Protein AF-A0A917R9Y4-F1 (afdb_monomer)

Solvent-accessible surface area (backbone atoms only — not comparable to full-atom values): 9895 Å² total; per-residue (Å²): 123,81,54,65,86,81,74,56,75,58,57,28,69,74,71,50,62,51,85,80,41,59,78,90,66,15,28,66,62,52,41,56,68,70,40,87,61,37,56,65,31,26,76,56,35,67,64,53,48,48,35,46,50,23,46,51,49,57,48,38,74,76,43,80,82,44,66,67,50,52,50,49,53,52,51,43,42,74,76,25,70,66,51,37,50,60,73,66,62,81,81,54,76,66,71,54,58,52,76,48,48,28,45,38,94,89,57,44,69,35,53,30,41,36,38,55,42,68,34,90,93,43,73,89,41,68,50,78,46,76,46,47,63,82,90,37,70,28,31,53,31,54,51,51,53,44,60,76,67,41,86,81,72,84,81,80,85,72,86,85,74,84,84,78,133

Sequence (165 aa):
MAIILATNPLARALYTDFEALPRRERNMARYIFLDEGARDLYADWAGVARTSVAALRQYAGRHPHDPRLAELVGELSARDPDFRTWWADHDIARRTYGRKTFHHPLVGDLTLDYEALAVTGDPDQTLGIYTAEPGTPSDQALRLLTTLTSPSLRKRAGPETPRVI

Nearest PDB structures (foldseek):
  3pxp-assembly1_A  TM=6.653E-01  e=2.611E-03  Chloroflexus aurantiacus J-10-fl
  7snh-assembly1_D  TM=3.350E-01  e=8.549E+00  Homo sapiens

Organism: NCBI:txid321316

pLDDT: mean 87.3, std 14.13, range [41.75, 97.88]

InterPro domains:
  IPR041413 MmyB-like transcription regulator ligand binding [PF17765] (4-145)

Mean predicted aligned error: 7.27 Å

Foldseek 3Di:
DDFDPDDDLLRCLLFHPLVPDDRLCRDVLCSLQPPPCNCQFFPCSLLVNLLSLQVLVVVCVVCVPDVSSVVVLVVSLVRGVSSVVSNPPPDGDHDQWDKTWTQRPPQGIAIWTWGWDADPVHRVDTDIDTDDDPPDSNNVSSVVSCVVSPPPPPPPDDDPDDDDD

Radius of gyration: 19.15 Å; Cα contacts (8 Å, |Δi|>4): 190; chains: 1; bounding box: 33×42×73 Å

Structure (mmCIF, N/CA/C/O backbone):
data_AF-A0A917R9Y4-F1
#
_entry.id   AF-A0A917R9Y4-F1
#
loop_
_atom_site.group_PDB
_atom_site.id
_atom_site.type_symbol
_atom_site.label_atom_id
_atom_site.label_alt_id
_atom_site.label_comp_id
_atom_site.label_asym_id
_atom_site.label_entity_id
_atom_site.label_seq_id
_atom_site.pdbx_PDB_ins_code
_atom_site.Cartn_x
_atom_site.Cartn_y
_atom_site.Cartn_z
_atom_site.occupancy
_atom_site.B_iso_or_equiv
_atom_site.auth_seq_id
_atom_site.auth_comp_id
_atom_site.auth_asym_id
_atom_site.auth_atom_id
_atom_site.pdbx_PDB_mod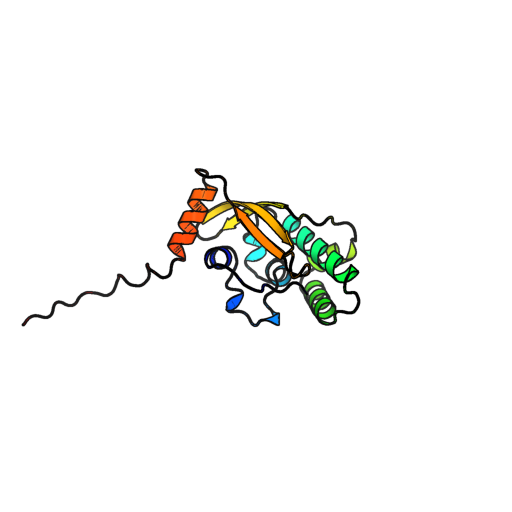el_num
ATOM 1 N N . MET A 1 1 ? 15.887 1.341 -6.207 1.00 61.31 1 MET A N 1
ATOM 2 C CA . MET A 1 1 ? 14.619 0.619 -5.979 1.00 61.31 1 MET A CA 1
ATOM 3 C C . MET A 1 1 ? 14.036 0.934 -4.597 1.00 61.31 1 MET A C 1
ATOM 5 O O . MET A 1 1 ? 14.780 0.868 -3.625 1.00 61.31 1 MET A O 1
ATOM 9 N N . ALA A 1 2 ? 12.732 1.232 -4.489 1.00 72.12 2 ALA A N 1
ATOM 10 C CA . ALA A 1 2 ? 12.060 1.530 -3.213 1.00 72.12 2 ALA A CA 1
ATOM 11 C C . ALA A 1 2 ? 11.817 0.253 -2.385 1.00 72.12 2 ALA A C 1
ATOM 13 O O . ALA A 1 2 ? 10.793 -0.417 -2.516 1.00 72.12 2 ALA A O 1
ATOM 14 N N . ILE A 1 3 ? 12.800 -0.122 -1.573 1.00 87.31 3 ILE A N 1
ATOM 15 C CA . ILE A 1 3 ? 12.666 -1.183 -0.570 1.00 87.31 3 ILE A CA 1
ATOM 16 C C . ILE A 1 3 ? 12.171 -0.591 0.753 1.00 87.31 3 ILE A C 1
ATOM 18 O O . ILE A 1 3 ? 12.479 0.555 1.076 1.00 87.31 3 ILE A O 1
ATOM 22 N N . ILE A 1 4 ? 11.437 -1.374 1.540 1.00 91.75 4 ILE A N 1
ATOM 23 C CA . ILE A 1 4 ? 11.077 -0.995 2.908 1.00 91.75 4 ILE A CA 1
ATOM 24 C C . ILE A 1 4 ? 12.325 -1.128 3.780 1.00 91.75 4 ILE A C 1
ATOM 26 O O . ILE A 1 4 ? 12.857 -2.224 3.971 1.00 91.75 4 ILE A O 1
ATOM 30 N N . LEU A 1 5 ? 12.812 0.012 4.270 1.00 91.69 5 LEU A N 1
ATOM 31 C CA . LEU A 1 5 ? 14.027 0.088 5.080 1.00 91.69 5 LEU A CA 1
ATOM 32 C C . LEU A 1 5 ? 13.764 -0.266 6.545 1.00 91.69 5 LEU A C 1
ATOM 34 O O . LEU A 1 5 ? 14.574 -0.963 7.152 1.00 91.69 5 LEU A O 1
ATOM 38 N N . ALA A 1 6 ? 12.635 0.189 7.087 1.00 91.50 6 ALA A N 1
ATOM 39 C CA . ALA A 1 6 ? 12.231 -0.037 8.467 1.00 91.50 6 ALA A CA 1
ATOM 40 C C . ALA A 1 6 ? 10.713 0.100 8.615 1.00 91.50 6 ALA A C 1
ATOM 42 O O . ALA A 1 6 ? 10.064 0.794 7.826 1.00 91.50 6 ALA A O 1
ATOM 43 N N . THR A 1 7 ? 10.165 -0.522 9.656 1.00 94.19 7 THR A N 1
ATOM 44 C CA . THR A 1 7 ? 8.769 -0.348 10.071 1.00 94.19 7 THR A CA 1
ATOM 45 C C . THR A 1 7 ? 8.687 -0.206 11.583 1.00 94.19 7 THR A C 1
ATOM 47 O O . THR A 1 7 ? 9.414 -0.873 12.315 1.00 94.19 7 THR A O 1
ATOM 50 N N . ASN A 1 8 ? 7.783 0.638 12.081 1.00 93.38 8 ASN A N 1
ATOM 51 C CA . ASN A 1 8 ? 7.439 0.574 13.499 1.00 93.38 8 ASN A CA 1
ATOM 52 C C . ASN A 1 8 ? 6.509 -0.641 13.757 1.00 93.38 8 ASN A C 1
ATOM 54 O O . ASN A 1 8 ? 5.915 -1.176 12.813 1.00 93.38 8 ASN A O 1
ATOM 58 N N . PRO A 1 9 ? 6.357 -1.097 15.016 1.00 93.19 9 PRO A N 1
ATOM 59 C CA . PRO A 1 9 ? 5.522 -2.259 15.332 1.00 93.19 9 PRO A CA 1
ATOM 60 C C . PRO A 1 9 ? 4.070 -2.143 14.853 1.00 93.19 9 PRO A C 1
ATOM 62 O O . PRO A 1 9 ? 3.462 -3.143 14.490 1.00 93.19 9 PRO A O 1
ATOM 65 N N . LEU A 1 10 ? 3.523 -0.927 14.812 1.00 94.06 10 LEU A N 1
ATOM 66 C CA . LEU A 1 10 ? 2.153 -0.687 14.368 1.00 94.06 10 LEU A CA 1
ATOM 67 C C . LEU A 1 10 ? 2.001 -0.807 12.843 1.00 94.06 10 LEU A C 1
ATOM 69 O O . LEU A 1 10 ? 1.031 -1.383 12.371 1.00 94.06 10 LEU A O 1
ATOM 73 N N . ALA A 1 11 ? 2.974 -0.335 12.061 1.00 94.00 11 ALA A N 1
ATOM 74 C CA . ALA A 1 11 ? 3.000 -0.522 10.611 1.00 94.00 11 ALA A CA 1
ATOM 75 C C . ALA A 1 11 ? 3.164 -2.003 10.242 1.00 94.00 11 ALA A C 1
ATOM 77 O O . ALA A 1 11 ? 2.554 -2.476 9.287 1.00 94.00 11 ALA A O 1
ATOM 78 N N . ARG A 1 12 ? 3.950 -2.741 11.032 1.00 93.69 12 ARG A N 1
ATOM 79 C CA . ARG A 1 12 ? 4.057 -4.200 10.937 1.00 93.69 12 ARG A CA 1
ATOM 80 C C . ARG A 1 12 ? 2.726 -4.890 11.219 1.00 93.69 12 ARG A C 1
ATOM 82 O O . ARG A 1 12 ? 2.353 -5.794 10.485 1.00 93.69 12 ARG A O 1
ATOM 89 N N . ALA A 1 13 ? 2.025 -4.451 12.263 1.00 93.81 13 ALA A N 1
ATOM 90 C CA . ALA A 1 13 ? 0.705 -4.960 12.613 1.00 93.81 13 ALA A CA 1
ATOM 91 C C . ALA A 1 13 ? -0.337 -4.693 11.521 1.00 93.81 13 ALA A C 1
ATOM 93 O O . ALA A 1 13 ? -1.160 -5.557 11.264 1.00 93.81 13 ALA A O 1
ATOM 94 N N . LEU A 1 14 ? -0.280 -3.510 10.901 1.00 94.81 14 LEU A N 1
ATOM 95 C CA . LEU A 1 14 ? -1.212 -3.071 9.864 1.00 94.81 14 LEU A CA 1
ATOM 96 C C . LEU A 1 14 ? -1.033 -3.816 8.533 1.00 94.81 14 LEU A C 1
ATOM 98 O O . LEU A 1 14 ? -2.011 -4.024 7.823 1.00 94.81 14 LEU A O 1
ATOM 102 N N . TYR A 1 15 ? 0.209 -4.153 8.174 1.00 93.69 15 TYR A N 1
ATOM 103 C CA . TYR A 1 15 ? 0.548 -4.764 6.887 1.00 93.69 15 TYR A CA 1
ATOM 104 C C . TYR A 1 15 ? 1.052 -6.195 7.045 1.00 93.69 15 TYR A C 1
ATOM 106 O O . TYR A 1 15 ? 0.324 -7.157 6.829 1.00 93.69 15 TYR A O 1
ATOM 114 N N . THR A 1 16 ? 2.341 -6.317 7.350 1.00 91.88 16 THR A N 1
ATOM 115 C CA . THR A 1 16 ? 3.071 -7.569 7.520 1.00 91.88 16 THR A CA 1
ATOM 116 C C . THR A 1 16 ? 4.438 -7.268 8.135 1.00 91.88 16 THR A C 1
ATOM 118 O O . THR A 1 16 ? 4.899 -6.118 8.154 1.00 91.88 16 THR A O 1
ATOM 121 N N . ASP A 1 17 ? 5.129 -8.302 8.610 1.00 91.69 17 ASP A N 1
ATOM 122 C CA . ASP A 1 17 ? 6.502 -8.185 9.092 1.00 91.69 17 ASP A CA 1
ATOM 123 C C . ASP A 1 17 ? 7.510 -8.167 7.943 1.00 91.69 17 ASP A C 1
ATOM 125 O O . ASP A 1 17 ? 8.187 -9.150 7.645 1.00 91.69 17 ASP A O 1
ATOM 129 N N . PHE A 1 18 ? 7.651 -6.998 7.313 1.00 91.31 18 PHE A N 1
ATOM 130 C CA . PHE A 1 18 ? 8.675 -6.777 6.293 1.00 91.31 18 PHE A CA 1
ATOM 131 C C . PHE A 1 18 ? 10.090 -7.042 6.822 1.00 91.31 18 PHE A C 1
ATOM 133 O O . PHE A 1 18 ? 10.961 -7.436 6.053 1.00 91.31 18 PHE A O 1
ATOM 140 N N . GLU A 1 19 ? 10.358 -6.847 8.113 1.00 90.00 19 GLU A N 1
ATOM 141 C CA . GLU A 1 19 ? 11.686 -7.098 8.677 1.00 90.00 19 GLU A CA 1
ATOM 142 C C . GLU A 1 19 ? 11.996 -8.592 8.826 1.00 90.00 19 GLU A C 1
ATOM 144 O O . GLU A 1 19 ? 13.173 -8.958 8.808 1.00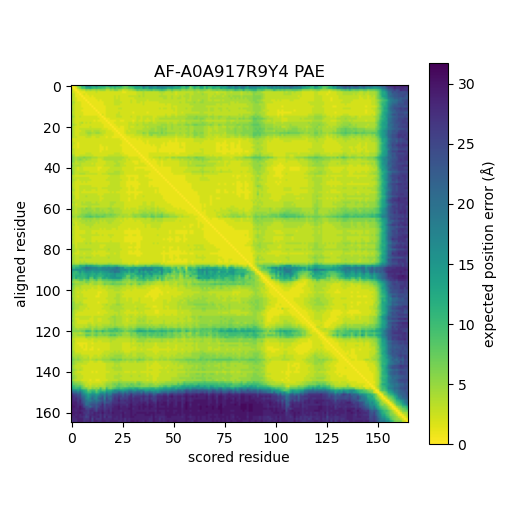 90.00 19 GLU A O 1
ATOM 149 N N . ALA A 1 20 ? 10.973 -9.448 8.881 1.00 90.62 20 ALA A N 1
ATOM 150 C CA . ALA A 1 20 ? 11.129 -10.898 8.815 1.00 90.62 20 ALA A CA 1
ATOM 151 C C . ALA A 1 20 ? 11.443 -11.406 7.394 1.00 90.62 20 ALA A C 1
ATOM 153 O O . ALA A 1 20 ? 12.014 -12.485 7.242 1.00 90.62 20 ALA A O 1
ATOM 154 N N . LEU A 1 21 ? 11.128 -10.627 6.352 1.00 89.56 21 LEU A N 1
ATOM 155 C CA . LEU A 1 21 ? 11.413 -10.993 4.963 1.00 89.56 21 LEU A CA 1
ATOM 156 C C . LEU A 1 21 ? 12.886 -10.739 4.586 1.00 89.56 21 LEU A C 1
ATOM 158 O O . LEU A 1 21 ? 13.511 -9.783 5.084 1.00 89.56 21 LEU A O 1
ATOM 162 N N . PRO A 1 22 ? 13.452 -11.518 3.640 1.00 89.69 22 PRO A N 1
ATOM 163 C CA . PRO A 1 22 ? 14.730 -11.203 3.014 1.00 89.69 22 PRO A CA 1
ATOM 164 C C . PRO A 1 22 ? 14.730 -9.780 2.456 1.00 89.69 22 PRO A C 1
ATOM 166 O O . PRO A 1 22 ? 13.765 -9.333 1.842 1.00 89.69 22 PRO A O 1
ATOM 169 N N . ARG A 1 23 ? 15.839 -9.046 2.612 1.00 86.00 23 ARG A N 1
ATOM 170 C CA . ARG A 1 23 ? 15.915 -7.615 2.248 1.00 86.00 23 ARG A CA 1
ATOM 171 C C . ARG A 1 23 ? 15.465 -7.308 0.812 1.00 86.00 23 ARG A C 1
ATOM 173 O O . ARG A 1 23 ? 14.943 -6.226 0.563 1.00 86.00 23 ARG A O 1
ATOM 180 N N . ARG A 1 24 ? 15.673 -8.234 -0.132 1.00 82.81 24 ARG A N 1
ATOM 181 C CA . ARG A 1 24 ? 15.262 -8.068 -1.539 1.00 82.81 24 ARG A CA 1
ATOM 182 C C . ARG A 1 24 ? 13.748 -8.153 -1.733 1.00 82.81 24 ARG A C 1
ATOM 184 O O . ARG A 1 24 ? 13.247 -7.551 -2.674 1.00 82.81 24 ARG A O 1
ATOM 191 N N . GLU A 1 25 ? 13.041 -8.839 -0.844 1.00 86.25 25 GLU A N 1
ATOM 192 C CA . GLU A 1 25 ? 11.592 -9.057 -0.898 1.00 86.25 25 GLU A CA 1
ATOM 193 C C . GLU A 1 25 ? 10.806 -7.962 -0.169 1.00 86.25 25 GLU A C 1
ATOM 195 O O . GLU A 1 25 ? 9.615 -7.798 -0.417 1.00 86.25 25 GLU A O 1
ATOM 200 N N . ARG A 1 26 ? 11.479 -7.144 0.655 1.00 93.06 26 ARG A N 1
ATOM 201 C CA . ARG A 1 26 ? 10.906 -5.993 1.376 1.00 93.06 26 ARG A CA 1
ATOM 202 C C . ARG A 1 26 ? 10.482 -4.882 0.424 1.00 93.06 26 ARG A C 1
ATOM 204 O O . ARG A 1 26 ? 11.166 -3.871 0.288 1.00 93.06 26 ARG A O 1
ATOM 211 N N . ASN A 1 27 ? 9.371 -5.061 -0.270 1.00 92.75 27 ASN A N 1
ATOM 212 C CA . ASN A 1 27 ? 8.902 -4.123 -1.273 1.00 92.75 27 ASN A CA 1
ATOM 213 C C . ASN A 1 27 ? 7.378 -3.999 -1.211 1.00 92.75 27 ASN A C 1
ATOM 215 O O . ASN A 1 27 ? 6.660 -4.990 -1.303 1.00 92.75 27 ASN A O 1
ATOM 219 N N . MET A 1 28 ? 6.891 -2.764 -1.087 1.00 93.25 28 MET A N 1
ATOM 220 C CA . MET A 1 28 ? 5.457 -2.494 -0.967 1.00 93.25 28 MET A CA 1
ATOM 221 C C . MET A 1 28 ? 4.674 -2.889 -2.226 1.00 93.25 28 MET A C 1
ATOM 223 O O . MET A 1 28 ? 3.540 -3.330 -2.114 1.00 93.25 28 MET A O 1
ATOM 227 N N . ALA A 1 29 ? 5.258 -2.776 -3.424 1.00 94.62 29 ALA A N 1
ATOM 228 C CA . ALA A 1 29 ? 4.587 -3.233 -4.638 1.00 94.62 29 ALA A CA 1
ATOM 229 C C . ALA A 1 29 ? 4.469 -4.763 -4.664 1.00 94.62 29 ALA A C 1
ATOM 231 O O . ALA A 1 29 ? 3.400 -5.270 -4.977 1.00 94.62 29 ALA A O 1
ATOM 232 N N . ARG A 1 30 ? 5.507 -5.504 -4.245 1.00 95.50 30 ARG A N 1
ATOM 233 C CA . ARG A 1 30 ? 5.379 -6.961 -4.066 1.00 95.50 30 ARG A CA 1
ATOM 234 C C . ARG A 1 30 ? 4.264 -7.315 -3.097 1.00 95.50 30 ARG A C 1
ATOM 236 O O . ARG A 1 30 ? 3.457 -8.167 -3.426 1.00 95.50 30 ARG A O 1
ATOM 243 N N . TYR A 1 31 ? 4.191 -6.633 -1.957 1.00 95.25 31 TYR A N 1
ATOM 244 C CA . TYR A 1 31 ? 3.101 -6.841 -1.009 1.00 95.25 31 TYR A CA 1
ATOM 245 C C . TYR A 1 31 ? 1.734 -6.594 -1.661 1.00 95.25 31 TYR A C 1
ATOM 247 O O . TYR A 1 31 ? 0.905 -7.489 -1.695 1.00 95.25 31 TYR A O 1
ATOM 255 N N . ILE A 1 32 ? 1.527 -5.424 -2.274 1.00 96.12 32 ILE A N 1
ATOM 256 C CA . ILE A 1 32 ? 0.234 -5.049 -2.868 1.00 96.12 32 ILE A CA 1
ATOM 257 C C . ILE A 1 32 ? -0.248 -6.042 -3.940 1.00 96.12 32 ILE A C 1
ATOM 259 O O . ILE A 1 32 ? -1.451 -6.269 -4.042 1.00 96.12 32 ILE A O 1
ATOM 263 N N . PHE A 1 33 ? 0.659 -6.589 -4.754 1.00 96.56 33 PHE A N 1
ATOM 264 C CA . PHE A 1 33 ? 0.298 -7.408 -5.918 1.00 96.56 33 PHE A CA 1
ATOM 265 C C . PHE A 1 33 ? 0.448 -8.919 -5.711 1.00 96.56 33 PHE A C 1
ATOM 267 O O . PHE A 1 33 ? -0.198 -9.680 -6.422 1.00 96.56 33 PHE A O 1
ATOM 274 N N . LEU A 1 34 ? 1.319 -9.369 -4.805 1.00 95.00 34 LEU A N 1
ATOM 275 C CA . LEU A 1 34 ? 1.691 -10.785 -4.684 1.00 95.00 34 LEU A CA 1
ATOM 276 C C . LEU A 1 34 ? 1.316 -11.409 -3.338 1.00 95.00 34 LEU A C 1
ATOM 278 O O . LEU A 1 34 ? 1.361 -12.633 -3.231 1.00 95.00 34 LEU A O 1
ATOM 282 N N . ASP A 1 35 ? 0.997 -10.604 -2.321 1.00 93.81 35 ASP A N 1
ATOM 283 C CA . ASP A 1 35 ? 0.503 -11.110 -1.040 1.00 93.81 35 ASP A CA 1
ATOM 284 C C . ASP A 1 35 ? -0.990 -11.446 -1.151 1.00 93.81 35 ASP A C 1
ATOM 286 O O . ASP A 1 35 ? -1.784 -10.641 -1.643 1.00 93.81 35 ASP A O 1
ATOM 290 N N . GLU A 1 36 ? -1.370 -12.638 -0.690 1.00 88.94 36 GLU A N 1
ATOM 291 C CA . GLU A 1 36 ? -2.745 -13.140 -0.789 1.00 88.94 36 GLU A CA 1
ATOM 292 C C . GLU A 1 36 ? -3.742 -12.271 -0.005 1.00 88.94 36 GLU A C 1
ATOM 294 O O . GLU A 1 36 ? -4.888 -12.133 -0.424 1.00 88.94 36 GLU A O 1
ATOM 299 N N . GLY A 1 37 ? -3.311 -11.637 1.093 1.00 91.81 37 GLY A N 1
ATOM 300 C CA . GLY A 1 37 ? -4.168 -10.810 1.942 1.00 91.81 37 GLY A CA 1
ATOM 301 C C . GLY A 1 37 ? -4.241 -9.340 1.527 1.00 91.81 37 GLY A C 1
ATOM 302 O O . GLY A 1 37 ? -5.100 -8.606 2.017 1.00 91.81 37 GLY A O 1
ATOM 303 N N . ALA A 1 38 ? -3.370 -8.871 0.628 1.00 94.00 38 ALA A N 1
ATOM 304 C CA . ALA A 1 38 ? -3.299 -7.448 0.299 1.00 94.00 38 ALA A CA 1
ATOM 305 C C . ALA A 1 38 ? -4.537 -6.937 -0.453 1.00 94.00 38 ALA A C 1
ATOM 307 O O . ALA A 1 38 ? -4.925 -5.784 -0.262 1.00 94.00 38 ALA A O 1
ATOM 308 N N . ARG A 1 39 ? -5.165 -7.770 -1.295 1.00 94.69 39 ARG A N 1
ATOM 309 C CA . ARG A 1 39 ? -6.384 -7.394 -2.037 1.00 94.69 39 ARG A CA 1
ATOM 310 C C . ARG A 1 39 ? -7.577 -7.177 -1.112 1.00 94.69 39 ARG A C 1
ATOM 312 O O . ARG A 1 39 ? -8.296 -6.201 -1.298 1.00 94.69 39 ARG A O 1
ATOM 319 N N . ASP A 1 40 ? -7.719 -8.021 -0.098 1.00 95.81 40 ASP A N 1
ATOM 320 C CA . ASP A 1 40 ? -8.811 -7.928 0.873 1.00 95.81 40 ASP A CA 1
ATOM 321 C C . ASP A 1 40 ? -8.557 -6.845 1.926 1.00 95.81 40 ASP A C 1
ATOM 323 O O . ASP A 1 40 ? -9.497 -6.273 2.472 1.00 95.81 40 ASP A O 1
ATOM 327 N N . LEU A 1 41 ? -7.288 -6.517 2.190 1.00 97.00 41 LEU A N 1
ATOM 328 C CA . LEU A 1 41 ? -6.931 -5.516 3.187 1.00 97.00 41 LEU A CA 1
ATOM 329 C C . LEU A 1 41 ? -7.380 -4.102 2.801 1.00 97.00 41 LEU A C 1
ATOM 331 O O . LEU A 1 41 ? -7.682 -3.315 3.691 1.00 97.00 41 LEU A O 1
ATOM 335 N N . TYR A 1 42 ? -7.393 -3.728 1.521 1.00 96.31 42 TYR A N 1
ATOM 336 C CA . TYR A 1 42 ? -7.756 -2.370 1.099 1.00 96.31 42 TYR A CA 1
ATOM 337 C C . TYR A 1 42 ? -9.183 -2.318 0.553 1.00 96.31 42 TYR A C 1
ATOM 339 O O . TYR A 1 42 ? -9.502 -3.021 -0.400 1.00 96.31 42 TYR A O 1
ATOM 347 N N . ALA A 1 43 ? -9.998 -1.380 1.046 1.00 96.00 43 ALA A N 1
ATOM 348 C CA . ALA A 1 43 ? -11.336 -1.141 0.493 1.00 96.00 43 ALA A CA 1
ATOM 349 C C . ALA A 1 43 ? -11.294 -0.701 -0.986 1.00 96.00 43 ALA A C 1
ATOM 351 O O . ALA A 1 43 ? -12.151 -1.071 -1.782 1.00 96.00 43 ALA A O 1
ATOM 352 N N . ASP A 1 44 ? -10.266 0.072 -1.362 1.00 94.88 44 ASP A N 1
ATOM 353 C CA . ASP A 1 44 ? -9.941 0.430 -2.750 1.00 94.88 44 ASP A CA 1
ATOM 354 C C . ASP A 1 44 ? -8.541 -0.086 -3.111 1.00 94.88 44 ASP A C 1
ATOM 356 O O . ASP A 1 44 ? -7.582 0.676 -3.287 1.00 94.88 44 ASP A O 1
ATOM 360 N N . TRP A 1 45 ? -8.402 -1.413 -3.186 1.00 96.06 45 TRP A N 1
ATOM 361 C CA . TRP A 1 45 ? -7.145 -2.034 -3.603 1.00 96.06 45 TRP A CA 1
ATOM 362 C C . TRP A 1 45 ? -6.680 -1.522 -4.973 1.00 96.06 45 TRP A C 1
ATOM 364 O O . TRP A 1 45 ? -5.510 -1.170 -5.130 1.00 96.06 45 TRP A O 1
ATOM 374 N N . ALA A 1 46 ? -7.583 -1.406 -5.952 1.00 94.25 46 ALA A N 1
ATOM 375 C CA . ALA A 1 46 ? -7.227 -0.999 -7.311 1.00 94.25 46 ALA A CA 1
ATOM 376 C C . ALA A 1 46 ? -6.630 0.421 -7.358 1.00 94.25 46 ALA A C 1
ATOM 378 O O . ALA A 1 46 ? -5.634 0.654 -8.048 1.00 94.25 46 ALA A O 1
ATOM 379 N N . GLY A 1 47 ? -7.185 1.377 -6.608 1.00 91.94 47 GLY A N 1
ATOM 380 C CA . GLY A 1 47 ? -6.636 2.730 -6.498 1.00 91.94 47 GLY A CA 1
ATOM 381 C C . GLY A 1 47 ? -5.259 2.771 -5.827 1.00 91.94 47 GLY A C 1
ATOM 382 O O . GLY A 1 47 ? -4.351 3.474 -6.296 1.00 91.94 47 GLY A O 1
ATOM 383 N N . VAL A 1 48 ? -5.056 1.977 -4.771 1.00 92.75 48 VAL A N 1
ATOM 384 C CA . VAL A 1 48 ? -3.752 1.843 -4.098 1.00 92.75 48 VAL A CA 1
ATOM 385 C C . VAL A 1 48 ? -2.715 1.211 -5.030 1.00 92.75 48 VAL A C 1
ATOM 387 O O . VAL A 1 48 ? -1.599 1.724 -5.159 1.00 92.75 48 VAL A O 1
ATOM 390 N N . ALA A 1 49 ? -3.092 0.148 -5.732 1.00 93.94 49 ALA A N 1
ATOM 391 C CA . ALA A 1 49 ? -2.246 -0.573 -6.669 1.00 93.94 49 ALA A CA 1
ATOM 392 C C . ALA A 1 49 ? -1.820 0.303 -7.858 1.00 93.94 49 ALA A C 1
ATOM 394 O O . ALA A 1 49 ? -0.627 0.397 -8.158 1.00 93.94 49 ALA A O 1
ATOM 395 N N . ARG A 1 50 ? -2.748 1.061 -8.455 1.00 92.75 50 ARG A N 1
ATOM 396 C CA . ARG A 1 50 ? -2.437 2.062 -9.493 1.00 92.75 50 ARG A CA 1
ATOM 397 C C . ARG A 1 50 ? -1.473 3.136 -8.994 1.00 92.75 50 ARG A C 1
ATOM 399 O O . ARG A 1 50 ? -0.516 3.473 -9.689 1.00 92.75 50 ARG A O 1
ATOM 406 N N . THR A 1 51 ? -1.662 3.633 -7.772 1.00 89.81 51 THR A N 1
ATOM 407 C CA . THR A 1 51 ? -0.734 4.608 -7.169 1.00 89.81 51 THR A CA 1
ATOM 408 C C . THR A 1 51 ? 0.674 4.018 -7.003 1.00 89.81 51 THR A C 1
ATOM 410 O O . THR A 1 51 ? 1.668 4.706 -7.241 1.00 89.81 51 THR A O 1
ATOM 413 N N . SER A 1 52 ? 0.774 2.732 -6.650 1.00 92.06 52 SER A N 1
ATOM 414 C CA . SER A 1 52 ? 2.049 2.008 -6.560 1.00 92.06 52 SER A CA 1
ATOM 415 C C . SER A 1 52 ? 2.731 1.861 -7.928 1.00 92.06 52 SER A C 1
ATOM 417 O O . SER A 1 52 ? 3.925 2.139 -8.058 1.00 92.06 52 SER A O 1
ATOM 419 N N . VAL A 1 53 ? 1.968 1.538 -8.981 1.00 93.75 53 VAL A N 1
ATOM 420 C CA . VAL A 1 53 ? 2.452 1.506 -10.377 1.00 93.75 53 VAL A CA 1
ATOM 421 C C . VAL A 1 53 ? 2.986 2.875 -10.812 1.00 93.75 53 VAL A C 1
ATOM 423 O O . VAL A 1 53 ? 4.086 2.960 -11.359 1.00 93.75 53 VAL A O 1
ATOM 426 N N . ALA A 1 54 ? 2.261 3.959 -10.518 1.00 90.12 54 ALA A N 1
ATOM 427 C CA . ALA A 1 54 ? 2.705 5.324 -10.814 1.00 90.12 54 ALA A CA 1
ATOM 428 C C . ALA A 1 54 ? 4.044 5.662 -10.139 1.00 90.12 54 ALA A C 1
ATOM 430 O O . ALA A 1 54 ? 4.937 6.243 -10.761 1.00 90.12 54 ALA A O 1
ATOM 431 N N . ALA A 1 55 ? 4.207 5.269 -8.871 1.00 87.50 55 ALA A N 1
ATOM 432 C CA . ALA A 1 55 ? 5.447 5.477 -8.132 1.00 87.50 55 ALA A CA 1
ATOM 433 C C . ALA A 1 55 ? 6.619 4.683 -8.738 1.00 87.50 55 ALA A C 1
ATOM 435 O O . ALA A 1 55 ? 7.705 5.241 -8.914 1.00 87.50 55 ALA A O 1
ATOM 436 N N . LEU A 1 56 ? 6.401 3.418 -9.117 1.00 90.81 56 LEU A N 1
ATOM 437 C CA . LEU A 1 56 ? 7.414 2.603 -9.797 1.00 90.81 56 LEU A CA 1
ATOM 438 C C . LEU A 1 56 ? 7.809 3.184 -11.158 1.00 90.81 56 LEU A C 1
ATOM 440 O O . LEU A 1 56 ? 8.994 3.204 -11.485 1.00 90.81 56 LEU A O 1
ATOM 444 N N . ARG A 1 57 ? 6.855 3.709 -11.934 1.00 89.88 57 ARG A N 1
ATOM 445 C CA . ARG A 1 57 ? 7.150 4.369 -13.214 1.00 89.88 57 ARG A CA 1
ATOM 446 C C . ARG A 1 57 ? 7.971 5.630 -13.045 1.00 89.88 57 ARG A C 1
ATOM 448 O O . ARG A 1 57 ? 8.944 5.831 -13.764 1.00 89.88 57 ARG A O 1
ATOM 455 N N . GLN A 1 58 ? 7.603 6.472 -12.084 1.00 86.50 58 GLN A N 1
ATOM 456 C CA . GLN A 1 58 ? 8.381 7.668 -11.787 1.00 86.50 58 GLN A CA 1
ATOM 457 C C . GLN A 1 58 ? 9.817 7.299 -11.392 1.00 86.50 58 GLN A C 1
ATOM 459 O O . GLN A 1 58 ? 10.760 7.955 -11.831 1.00 86.50 58 GLN A O 1
ATOM 464 N N . TYR A 1 59 ? 9.983 6.237 -10.601 1.00 87.31 59 TYR A N 1
ATOM 465 C CA . TYR A 1 59 ? 11.297 5.706 -10.261 1.00 87.31 59 TYR A CA 1
ATOM 466 C C . TYR A 1 59 ? 12.048 5.210 -11.511 1.00 87.31 59 TYR A C 1
ATOM 468 O O . TYR A 1 59 ? 13.203 5.575 -11.709 1.00 87.31 59 TYR A O 1
ATOM 476 N N . ALA A 1 60 ? 11.387 4.466 -12.403 1.00 89.81 60 ALA A N 1
ATOM 477 C CA . ALA A 1 60 ? 11.973 4.000 -13.664 1.00 89.81 60 ALA A CA 1
ATOM 478 C C . ALA A 1 60 ? 12.457 5.145 -14.559 1.00 89.81 60 ALA A C 1
ATOM 480 O O . ALA A 1 60 ? 13.549 5.064 -15.111 1.00 89.81 60 ALA A O 1
ATOM 481 N N . GLY A 1 61 ? 11.691 6.237 -14.642 1.00 88.75 61 GLY A N 1
ATOM 482 C CA . GLY A 1 61 ? 12.087 7.424 -15.400 1.00 88.75 61 GLY A CA 1
ATOM 483 C C . GLY A 1 61 ? 13.360 8.092 -14.870 1.00 88.75 61 GLY A C 1
ATOM 484 O O . GLY A 1 61 ? 14.125 8.650 -15.650 1.00 88.75 61 GLY A O 1
ATOM 485 N N . ARG A 1 62 ? 13.620 8.013 -13.557 1.00 86.75 62 ARG A N 1
ATOM 486 C CA . ARG A 1 62 ? 14.846 8.545 -12.930 1.00 86.75 62 ARG A CA 1
ATOM 487 C C . ARG A 1 62 ? 16.020 7.568 -12.983 1.00 86.75 62 ARG A C 1
ATOM 489 O O . ARG A 1 62 ? 17.168 7.999 -12.970 1.00 86.75 62 ARG A O 1
ATOM 496 N N . HIS A 1 63 ? 15.739 6.266 -13.037 1.00 88.00 63 HIS A N 1
ATOM 497 C CA . HIS A 1 63 ? 16.743 5.201 -12.974 1.00 88.00 63 HIS A CA 1
ATOM 498 C C . HIS A 1 63 ? 16.536 4.155 -14.088 1.00 88.00 63 HIS A C 1
ATOM 500 O O . HIS A 1 63 ? 16.294 2.982 -13.792 1.00 88.00 63 HIS A O 1
ATOM 506 N N . PRO A 1 64 ? 16.655 4.539 -15.376 1.00 89.00 64 PRO A N 1
ATOM 507 C CA . PRO A 1 64 ? 16.313 3.673 -16.511 1.00 89.00 64 PRO A CA 1
ATOM 508 C C . PRO A 1 64 ? 17.187 2.414 -16.637 1.00 89.00 64 PRO A C 1
ATOM 510 O O . PRO A 1 64 ? 16.806 1.464 -17.315 1.00 89.00 64 PRO A O 1
ATOM 513 N N . HIS A 1 65 ? 18.349 2.387 -15.980 1.00 91.88 65 HIS A N 1
ATOM 514 C CA . HIS A 1 65 ? 19.296 1.271 -16.014 1.00 91.88 65 HIS A CA 1
ATOM 515 C C . HIS A 1 65 ? 19.395 0.507 -14.682 1.00 91.88 65 HIS A C 1
ATOM 517 O O . HIS A 1 65 ? 20.353 -0.237 -14.499 1.00 91.88 65 HIS A O 1
ATOM 523 N N . ASP A 1 66 ? 18.453 0.675 -13.740 1.00 91.38 66 ASP A N 1
ATOM 524 C CA . ASP A 1 66 ? 18.442 -0.110 -12.491 1.00 91.38 66 ASP A CA 1
ATOM 525 C C . ASP A 1 66 ? 18.017 -1.569 -12.785 1.00 91.38 66 ASP A C 1
ATOM 527 O O . ASP A 1 66 ? 16.832 -1.827 -13.031 1.00 91.38 66 ASP A O 1
ATOM 531 N N . PRO A 1 67 ? 18.937 -2.558 -12.730 1.00 92.50 67 PRO A N 1
ATOM 532 C CA . PRO A 1 67 ? 18.607 -3.945 -13.053 1.00 92.50 67 PRO A CA 1
ATOM 533 C C . PRO A 1 67 ? 17.625 -4.557 -12.049 1.00 92.50 67 PRO A C 1
ATOM 535 O O . PRO A 1 67 ? 16.862 -5.454 -12.401 1.00 92.50 67 PRO A O 1
ATOM 538 N N . ARG A 1 68 ? 17.601 -4.067 -10.803 1.00 90.38 68 ARG A N 1
ATOM 539 C CA . ARG A 1 68 ? 16.679 -4.573 -9.780 1.00 90.38 68 ARG A CA 1
ATOM 540 C C . ARG A 1 68 ? 15.257 -4.096 -10.026 1.00 90.38 68 ARG A C 1
ATOM 542 O O . ARG A 1 68 ? 14.309 -4.814 -9.723 1.00 90.38 68 ARG A O 1
ATOM 549 N N . LEU A 1 69 ? 15.107 -2.892 -10.572 1.00 91.81 69 LEU A N 1
ATOM 550 C CA . LEU A 1 69 ? 13.804 -2.402 -10.994 1.00 91.81 69 LEU A CA 1
ATOM 551 C C . LEU A 1 69 ? 13.269 -3.224 -12.168 1.00 91.81 69 LEU A C 1
ATOM 553 O O . LEU A 1 69 ? 12.106 -3.613 -12.140 1.00 91.81 69 LEU A O 1
ATOM 557 N N . ALA A 1 70 ? 14.114 -3.521 -13.160 1.00 93.50 70 ALA A N 1
ATOM 558 C CA . ALA A 1 70 ? 13.737 -4.374 -14.284 1.00 93.50 70 ALA A CA 1
ATOM 559 C C . ALA A 1 70 ? 13.309 -5.780 -13.818 1.00 93.50 70 ALA A C 1
ATOM 561 O O . ALA A 1 70 ? 12.276 -6.279 -14.258 1.00 93.50 70 ALA A O 1
ATOM 562 N N . GLU A 1 71 ? 14.049 -6.376 -12.875 1.00 94.38 71 GLU A N 1
ATOM 563 C CA . GLU A 1 71 ? 13.704 -7.649 -12.223 1.00 94.38 71 GLU A CA 1
ATOM 564 C C . GLU A 1 71 ? 12.319 -7.584 -11.551 1.00 94.38 71 GLU A C 1
ATOM 566 O O . GLU A 1 71 ? 11.465 -8.429 -11.812 1.00 94.38 71 GLU A O 1
ATOM 571 N N . LEU A 1 72 ? 12.065 -6.548 -10.741 1.00 94.88 72 LEU A N 1
ATOM 572 C CA . LEU A 1 72 ? 10.783 -6.353 -10.057 1.00 94.88 72 LEU A CA 1
ATOM 573 C C . LEU A 1 72 ? 9.618 -6.168 -11.040 1.00 94.88 72 LEU A C 1
ATOM 575 O O . LEU A 1 72 ? 8.578 -6.799 -10.884 1.00 94.88 72 LEU A O 1
ATOM 579 N N . VAL A 1 73 ? 9.772 -5.309 -12.049 1.00 95.31 73 VAL A N 1
ATOM 580 C CA . VAL A 1 73 ? 8.726 -5.060 -13.055 1.00 95.31 73 VAL A CA 1
ATOM 581 C C . VAL A 1 73 ? 8.431 -6.329 -13.853 1.00 95.31 73 VAL A C 1
ATOM 583 O O . VAL A 1 73 ? 7.262 -6.621 -14.109 1.00 95.31 73 VAL A O 1
ATOM 586 N N . GLY A 1 74 ? 9.464 -7.095 -14.216 1.00 96.31 74 GLY A N 1
ATOM 587 C CA . GLY A 1 74 ? 9.316 -8.381 -14.894 1.00 96.31 74 GLY A CA 1
ATOM 588 C C . GLY A 1 74 ? 8.551 -9.397 -14.047 1.00 96.31 74 GLY A C 1
ATOM 589 O O . GLY A 1 74 ? 7.595 -9.998 -14.532 1.00 96.31 74 GLY A O 1
ATOM 590 N N . GLU A 1 75 ? 8.914 -9.533 -12.768 1.00 96.69 75 GLU A N 1
ATOM 591 C CA . GLU A 1 75 ? 8.215 -10.402 -11.817 1.00 96.69 75 GLU A CA 1
ATOM 592 C C . GLU A 1 75 ? 6.732 -10.025 -11.687 1.00 96.69 75 GLU A C 1
ATOM 594 O O . GLU A 1 75 ? 5.858 -10.874 -11.874 1.00 96.69 75 GLU A O 1
ATOM 599 N N . LEU A 1 76 ? 6.438 -8.753 -11.399 1.00 97.00 76 LEU A N 1
ATOM 600 C CA . LEU A 1 76 ? 5.067 -8.280 -11.197 1.00 97.00 76 LEU A CA 1
ATOM 601 C C . LEU A 1 76 ? 4.224 -8.424 -12.471 1.00 97.00 76 LEU A C 1
ATOM 603 O O . LEU A 1 76 ? 3.087 -8.879 -12.403 1.00 97.00 76 LEU A O 1
ATOM 607 N N . SER A 1 77 ? 4.791 -8.130 -13.644 1.00 97.50 77 SER A N 1
ATOM 608 C CA . SER A 1 77 ? 4.087 -8.268 -14.930 1.00 97.50 77 SER A CA 1
ATOM 609 C C . SER A 1 77 ? 3.776 -9.722 -15.293 1.00 97.50 77 SER A C 1
ATOM 611 O O . SER A 1 77 ? 2.781 -9.993 -15.973 1.00 97.50 77 SER A O 1
ATOM 613 N N . ALA A 1 78 ? 4.629 -10.660 -14.871 1.00 97.88 78 ALA A N 1
ATOM 614 C CA . ALA A 1 78 ? 4.425 -12.086 -15.097 1.00 97.88 78 ALA A CA 1
ATOM 615 C C . ALA A 1 78 ? 3.367 -12.672 -14.152 1.00 97.88 78 ALA A C 1
ATOM 617 O O . ALA A 1 78 ? 2.595 -13.537 -14.564 1.00 97.88 78 ALA A O 1
ATOM 618 N N . ARG A 1 79 ? 3.330 -12.206 -12.899 1.00 97.62 79 ARG A N 1
ATOM 619 C CA . ARG A 1 79 ? 2.505 -12.799 -11.838 1.00 97.62 79 ARG A CA 1
ATOM 620 C C . ARG A 1 79 ? 1.144 -12.136 -11.653 1.00 97.62 79 ARG A C 1
ATOM 622 O O . ARG A 1 79 ? 0.234 -12.813 -11.189 1.00 97.62 79 ARG A O 1
ATOM 629 N N . ASP A 1 80 ? 0.989 -10.867 -12.027 1.00 97.75 80 ASP A N 1
ATOM 630 C CA . ASP A 1 80 ? -0.254 -10.124 -11.817 1.00 97.75 80 ASP A CA 1
ATOM 631 C C . ASP A 1 80 ? -0.746 -9.444 -13.119 1.00 97.75 80 ASP A C 1
ATOM 633 O O . ASP A 1 80 ? -0.043 -8.615 -13.713 1.00 97.75 80 ASP A O 1
ATOM 637 N N . PRO A 1 81 ? -1.945 -9.805 -13.625 1.00 96.25 81 PRO A N 1
ATOM 638 C CA . PRO A 1 81 ? -2.482 -9.245 -14.864 1.00 96.25 81 PRO A CA 1
ATOM 639 C C . PRO A 1 81 ? -2.889 -7.770 -14.744 1.00 96.25 81 PRO A C 1
ATOM 641 O O . PRO A 1 81 ? -2.789 -7.042 -15.739 1.00 96.25 81 PRO A O 1
ATOM 644 N N . ASP A 1 82 ? -3.30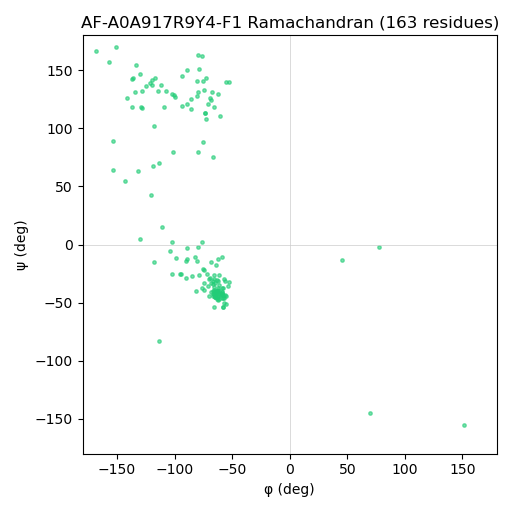9 -7.316 -13.561 1.00 95.75 82 ASP A N 1
ATOM 645 C CA . ASP A 1 82 ? 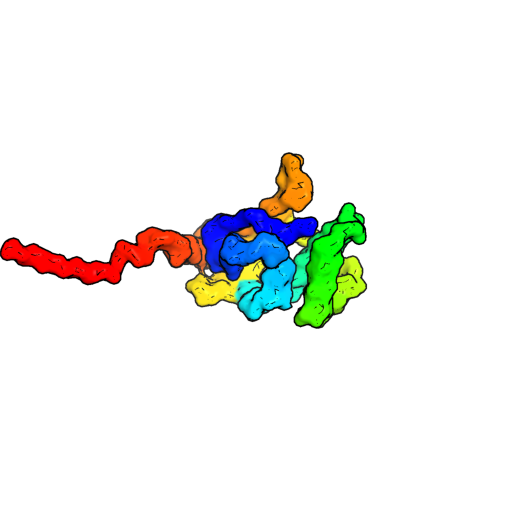-3.687 -5.921 -13.328 1.00 95.75 82 ASP A CA 1
ATOM 646 C C . ASP A 1 82 ? -2.439 -5.034 -13.373 1.00 95.75 82 ASP A C 1
ATOM 648 O O . ASP A 1 82 ? -2.420 -4.021 -14.076 1.00 95.75 82 ASP A O 1
ATOM 652 N N . PHE A 1 83 ? -1.351 -5.465 -12.721 1.00 96.75 83 PHE A N 1
ATOM 653 C CA . PHE A 1 83 ? -0.050 -4.808 -12.811 1.00 96.75 83 PHE A CA 1
ATOM 654 C C . PHE A 1 83 ? 0.407 -4.695 -14.260 1.00 96.75 83 PHE A C 1
ATOM 656 O O . PHE A 1 83 ? 0.754 -3.603 -14.704 1.00 96.75 83 PHE A O 1
ATOM 663 N N . ARG A 1 84 ? 0.393 -5.805 -15.012 1.00 96.00 84 ARG A N 1
ATOM 664 C CA . ARG A 1 84 ? 0.823 -5.821 -16.418 1.00 96.00 84 ARG A CA 1
ATOM 665 C C . ARG A 1 84 ? 0.043 -4.813 -17.261 1.00 96.00 84 ARG A C 1
ATOM 667 O O . ARG A 1 84 ? 0.641 -4.099 -18.062 1.00 96.00 84 ARG A O 1
ATOM 674 N N . THR A 1 85 ? -1.271 -4.743 -17.058 1.00 94.75 85 THR A N 1
ATOM 675 C CA . THR A 1 85 ? -2.155 -3.814 -17.772 1.00 94.75 85 THR A CA 1
ATOM 676 C C . THR A 1 85 ? -1.822 -2.368 -17.408 1.00 94.75 85 THR A C 1
ATOM 678 O O . THR A 1 85 ? -1.474 -1.561 -18.268 1.00 94.75 85 THR A O 1
ATOM 681 N N . TRP A 1 86 ? -1.808 -2.034 -16.118 1.00 94.50 86 TRP A N 1
ATOM 682 C CA . TRP A 1 86 ? -1.566 -0.658 -15.682 1.00 94.50 86 TRP A CA 1
ATOM 683 C C . TRP A 1 86 ? -0.131 -0.192 -15.933 1.00 94.50 86 TRP A C 1
ATOM 685 O O . TRP A 1 86 ? 0.088 0.992 -16.195 1.00 94.50 86 TRP A O 1
ATOM 695 N N . TRP A 1 87 ? 0.845 -1.105 -15.924 1.00 94.12 87 TRP A N 1
ATOM 696 C CA . TRP A 1 87 ? 2.225 -0.845 -16.336 1.00 94.12 87 TRP A CA 1
ATOM 697 C C . TRP A 1 87 ? 2.369 -0.587 -17.846 1.00 94.12 87 TRP A C 1
ATOM 699 O O . TRP A 1 87 ? 3.351 0.039 -18.253 1.00 94.12 87 TRP A O 1
ATOM 709 N N . ALA A 1 88 ? 1.368 -0.904 -18.670 1.00 91.25 88 ALA A N 1
ATOM 710 C CA . ALA A 1 88 ? 1.310 -0.490 -20.075 1.00 91.25 88 ALA A CA 1
ATOM 711 C C . ALA A 1 88 ? 0.605 0.868 -20.297 1.00 91.25 88 ALA A C 1
ATOM 713 O O . ALA A 1 88 ? 0.997 1.607 -21.194 1.00 91.25 88 ALA A O 1
ATOM 714 N N . ASP A 1 89 ? -0.354 1.259 -19.448 1.00 83.81 89 ASP A N 1
ATOM 715 C CA . ASP A 1 89 ? -1.278 2.381 -19.737 1.00 83.81 89 ASP A CA 1
ATOM 716 C C . ASP A 1 89 ? -0.749 3.832 -19.600 1.00 83.81 89 ASP A C 1
ATOM 718 O O . ASP A 1 89 ? -1.497 4.767 -19.823 1.00 83.81 89 ASP A O 1
ATOM 722 N N . HIS A 1 90 ? 0.524 4.059 -19.265 1.00 70.12 90 HIS A N 1
ATOM 723 C CA . HIS A 1 90 ? 1.261 5.336 -19.068 1.00 70.12 90 HIS A CA 1
ATOM 724 C C . HIS A 1 90 ? 0.624 6.479 -18.238 1.00 70.12 90 HIS A C 1
ATOM 726 O O . HIS A 1 90 ? 1.362 7.354 -17.788 1.00 70.12 90 HIS A O 1
ATOM 732 N N . ASP A 1 91 ? -0.667 6.441 -17.914 1.00 64.38 91 ASP A N 1
ATOM 733 C CA . ASP A 1 91 ? -1.435 7.596 -17.445 1.00 64.38 91 ASP A CA 1
ATOM 734 C C . ASP A 1 91 ? -1.897 7.443 -15.990 1.00 64.38 91 ASP A C 1
ATOM 736 O O . ASP A 1 91 ? -3.064 7.199 -15.683 1.00 64.38 91 ASP A O 1
ATOM 740 N N . ILE A 1 92 ? -0.946 7.506 -15.051 1.00 66.44 92 ILE A N 1
ATOM 741 C CA . ILE A 1 92 ? -1.276 7.460 -13.623 1.00 66.44 92 ILE A CA 1
ATOM 742 C C . ILE A 1 92 ? -0.457 8.496 -12.860 1.00 66.44 92 ILE A C 1
ATOM 744 O O . ILE A 1 92 ? 0.772 8.424 -12.789 1.00 66.44 92 ILE A O 1
ATOM 748 N N . ALA A 1 93 ? -1.154 9.448 -12.242 1.00 69.25 93 ALA A N 1
ATOM 749 C CA . ALA A 1 93 ? -0.549 10.440 -11.368 1.00 69.25 93 ALA A CA 1
ATOM 750 C C . ALA A 1 93 ? -0.162 9.822 -10.015 1.00 69.25 93 ALA A C 1
ATOM 752 O O . ALA A 1 93 ? -0.959 9.142 -9.363 1.00 69.25 93 ALA A O 1
ATOM 753 N N . ARG A 1 94 ? 1.062 10.101 -9.554 1.00 69.94 94 ARG A N 1
ATOM 754 C CA . ARG A 1 94 ? 1.498 9.745 -8.199 1.00 69.94 94 ARG A CA 1
ATOM 755 C C . ARG A 1 94 ? 0.721 10.579 -7.181 1.00 69.94 94 ARG A C 1
ATOM 757 O O . ARG A 1 94 ? 0.702 11.803 -7.271 1.00 69.94 94 ARG A O 1
ATOM 764 N N .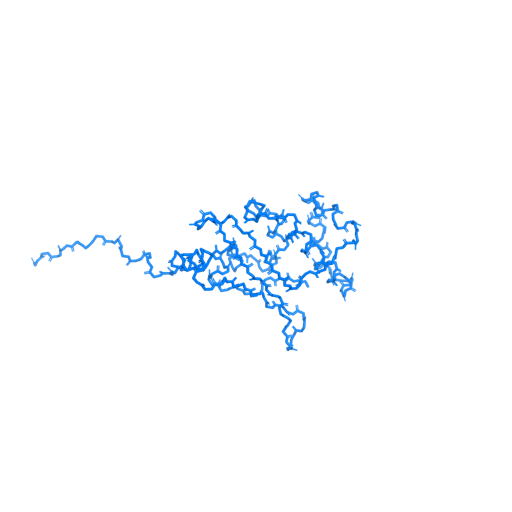 ARG A 1 95 ? 0.166 9.921 -6.164 1.00 76.75 95 ARG A N 1
ATOM 765 C CA . ARG A 1 95 ? -0.380 10.580 -4.972 1.00 76.75 95 ARG A CA 1
ATOM 766 C C . ARG A 1 95 ? 0.639 10.491 -3.838 1.00 76.75 95 ARG A C 1
ATOM 768 O O . ARG A 1 95 ? 1.157 9.413 -3.551 1.00 76.75 95 ARG A O 1
ATOM 775 N N . THR A 1 96 ? 0.981 11.631 -3.246 1.00 81.19 96 THR A N 1
ATOM 776 C CA . THR A 1 96 ? 1.900 11.719 -2.096 1.00 81.19 96 THR A CA 1
ATOM 777 C C . THR A 1 96 ? 1.163 11.833 -0.769 1.00 81.19 96 THR A C 1
ATOM 779 O O . THR A 1 96 ? 1.783 11.671 0.272 1.00 81.19 96 THR A O 1
ATOM 782 N N . TYR A 1 97 ? -0.144 12.073 -0.798 1.00 89.38 97 TYR A N 1
ATOM 783 C CA . TYR A 1 97 ? -1.000 12.108 0.376 1.00 89.38 97 TYR A CA 1
ATOM 784 C C . TYR A 1 97 ? -2.423 11.691 0.002 1.00 89.38 97 TYR A C 1
ATOM 786 O O . TYR A 1 97 ? -2.772 11.566 -1.181 1.00 89.38 97 TYR A O 1
ATOM 794 N N . GLY A 1 98 ? -3.253 11.475 1.012 1.00 91.44 98 GLY A N 1
ATOM 795 C CA . GLY A 1 98 ? -4.677 11.229 0.849 1.00 91.44 98 GLY A CA 1
ATOM 796 C C . GLY A 1 98 ? -5.218 10.374 1.976 1.00 91.44 98 GLY A C 1
ATOM 797 O O . GLY A 1 98 ? -4.634 10.308 3.048 1.00 91.44 98 GLY A O 1
ATOM 798 N N . ARG A 1 99 ? -6.315 9.677 1.705 1.00 93.62 99 ARG A N 1
ATOM 799 C CA . ARG A 1 99 ? -6.985 8.809 2.668 1.00 93.62 99 ARG A CA 1
ATOM 800 C C . ARG A 1 99 ? -7.047 7.386 2.134 1.00 93.62 99 ARG A C 1
ATOM 802 O O . ARG A 1 99 ? -7.289 7.193 0.943 1.00 93.62 99 ARG A O 1
ATOM 809 N N . LYS A 1 100 ? -6.812 6.403 3.001 1.00 94.06 100 LYS A N 1
ATOM 810 C CA . LYS A 1 100 ? -6.954 4.975 2.704 1.00 94.06 100 LYS A CA 1
ATOM 811 C C . LYS A 1 100 ? -7.895 4.335 3.705 1.00 94.06 100 LYS A C 1
ATOM 813 O O . LYS A 1 100 ? -7.759 4.562 4.904 1.00 94.06 100 LYS A O 1
ATOM 818 N N . THR A 1 101 ? -8.788 3.499 3.204 1.00 96.62 101 THR A N 1
ATOM 819 C CA . THR A 1 101 ? -9.641 2.648 4.029 1.00 96.62 101 THR A CA 1
ATOM 820 C C . THR A 1 101 ? -9.163 1.210 3.909 1.00 96.62 101 THR A C 1
ATOM 822 O O . THR A 1 101 ? -8.897 0.722 2.808 1.00 96.62 101 THR A O 1
ATOM 825 N N . PHE A 1 102 ? -9.022 0.565 5.058 1.00 97.50 102 PHE A N 1
ATOM 826 C CA . PHE A 1 102 ? -8.553 -0.796 5.225 1.00 97.50 102 PHE A CA 1
ATOM 827 C C . PHE A 1 102 ? -9.660 -1.644 5.851 1.00 97.50 102 PHE A C 1
ATOM 829 O O . PHE A 1 102 ? -10.346 -1.160 6.747 1.00 97.50 102 PHE A O 1
ATOM 836 N N . HIS A 1 103 ? -9.774 -2.9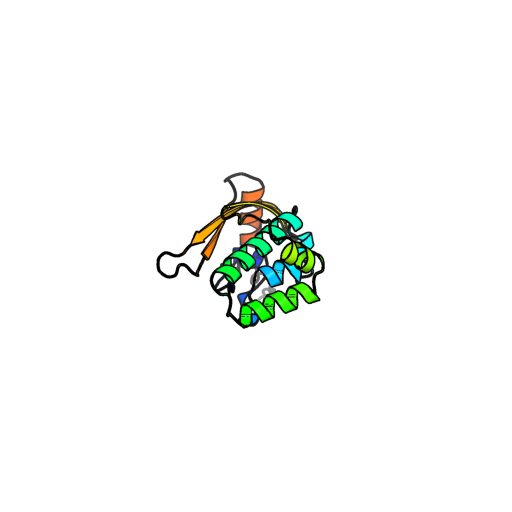02 5.443 1.00 97.25 103 HIS A N 1
ATOM 837 C CA . HIS A 1 103 ? -10.561 -3.940 6.103 1.00 97.25 103 HIS A CA 1
ATOM 838 C C . HIS A 1 103 ? -9.601 -4.831 6.899 1.00 97.25 103 HIS A C 1
ATOM 840 O O . HIS A 1 103 ? -9.149 -5.878 6.439 1.00 97.25 103 HIS A O 1
ATOM 846 N N . HIS A 1 104 ? -9.196 -4.369 8.083 1.00 96.50 104 HIS A N 1
ATOM 847 C CA . HIS A 1 104 ? -8.157 -5.041 8.851 1.00 96.50 104 HIS A CA 1
ATOM 848 C C . HIS A 1 104 ? -8.729 -6.247 9.617 1.00 96.50 104 HIS A C 1
ATOM 850 O O . HIS A 1 104 ? -9.655 -6.076 10.414 1.00 96.50 104 HIS A O 1
ATOM 856 N N . PRO A 1 105 ? -8.149 -7.456 9.501 1.00 93.69 105 PRO A N 1
ATOM 857 C CA . PRO A 1 105 ? -8.750 -8.683 10.037 1.00 93.69 105 PRO A CA 1
ATOM 858 C C . PRO A 1 105 ? -8.941 -8.680 11.562 1.00 93.69 105 PRO A C 1
ATOM 860 O O . PRO A 1 105 ? -9.817 -9.367 12.078 1.00 93.69 105 PRO A O 1
ATOM 863 N N . LEU A 1 106 ? -8.128 -7.913 12.296 1.00 93.62 106 LEU A N 1
ATOM 864 C CA . LEU A 1 106 ? -8.194 -7.845 13.763 1.00 93.62 106 LEU A CA 1
ATOM 865 C C . LEU A 1 106 ? -9.036 -6.690 14.314 1.00 93.62 106 LEU A C 1
ATOM 867 O O . LEU A 1 106 ? -9.476 -6.770 15.458 1.00 93.62 106 LEU A O 1
ATOM 871 N N . VAL A 1 107 ? -9.204 -5.601 13.558 1.00 95.94 107 VAL A N 1
ATOM 872 C CA . VAL A 1 107 ? -9.830 -4.364 14.074 1.00 95.94 107 VAL A CA 1
ATOM 873 C C . VAL A 1 107 ? -10.945 -3.823 13.178 1.00 95.94 107 VAL A C 1
ATOM 875 O O . VAL A 1 107 ? -11.514 -2.782 13.488 1.00 95.94 107 VAL A O 1
ATOM 878 N N . GLY A 1 108 ? -11.290 -4.544 12.109 1.00 95.31 108 GLY A N 1
ATOM 879 C CA . GLY A 1 108 ? -12.317 -4.155 11.152 1.00 95.31 108 GLY A CA 1
ATOM 880 C C . GLY A 1 108 ? -11.894 -2.963 10.299 1.00 95.31 108 GLY A C 1
ATOM 881 O O . GLY A 1 108 ? -10.724 -2.818 9.934 1.00 95.31 108 GLY A O 1
ATOM 882 N N . ASP A 1 109 ? -12.869 -2.121 9.975 1.00 96.62 109 ASP A N 1
ATOM 883 C CA . ASP A 1 109 ? -12.662 -0.972 9.105 1.00 96.62 109 ASP A CA 1
ATOM 884 C C . ASP A 1 109 ? -11.791 0.091 9.776 1.00 96.62 109 ASP A C 1
ATOM 886 O O . ASP A 1 109 ? -12.104 0.617 10.845 1.00 96.62 109 ASP A O 1
ATOM 890 N N . LEU A 1 110 ? -10.702 0.446 9.104 1.00 96.56 110 LEU A N 1
ATOM 891 C CA . LEU A 1 110 ? -9.752 1.449 9.552 1.00 96.56 110 LEU A CA 1
AT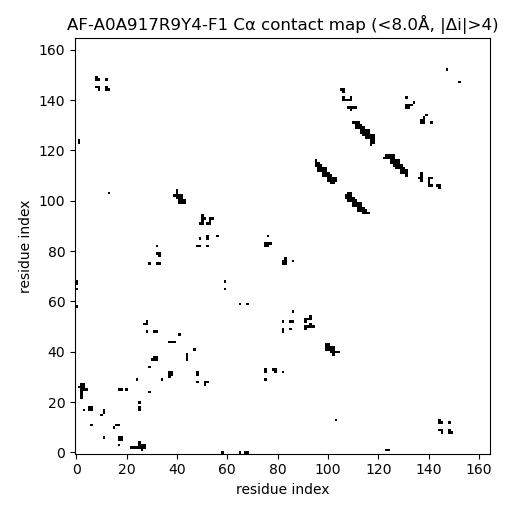OM 892 C C . LEU A 1 110 ? -9.543 2.451 8.425 1.00 96.56 110 LEU A C 1
ATOM 894 O O . LEU A 1 110 ? -9.063 2.097 7.357 1.00 96.56 110 LEU A O 1
ATOM 898 N N . THR A 1 111 ? -9.894 3.713 8.641 1.00 97.12 111 THR A N 1
ATOM 899 C CA . THR A 1 111 ? -9.646 4.779 7.662 1.00 97.12 111 THR A CA 1
ATOM 900 C C . THR A 1 111 ? -8.553 5.700 8.173 1.00 97.12 111 THR A C 1
ATOM 902 O O . THR A 1 111 ? -8.732 6.327 9.216 1.00 97.12 111 THR A O 1
ATOM 905 N N . LEU A 1 112 ? -7.442 5.772 7.439 1.00 97.19 112 LEU A N 1
ATOM 906 C CA . LEU A 1 112 ? -6.258 6.546 7.797 1.00 97.19 112 LEU A CA 1
ATOM 907 C C . LEU A 1 112 ? -5.956 7.597 6.736 1.00 97.19 112 LEU A C 1
ATOM 909 O O . LEU A 1 112 ? -5.974 7.306 5.536 1.00 97.19 112 LEU A O 1
ATOM 913 N N . ASP A 1 113 ? -5.606 8.790 7.188 1.00 96.38 113 ASP A N 1
ATOM 914 C CA . ASP A 1 113 ? -4.912 9.761 6.358 1.00 96.38 113 ASP A CA 1
ATOM 915 C C . ASP A 1 113 ? -3.451 9.321 6.215 1.00 96.38 113 ASP A C 1
ATOM 917 O O . ASP A 1 113 ? -2.867 8.760 7.143 1.00 96.38 113 ASP A O 1
ATOM 921 N N . TYR A 1 114 ? -2.877 9.491 5.026 1.00 94.25 114 TYR A N 1
ATOM 922 C CA . TYR A 1 114 ? -1.502 9.115 4.734 1.00 94.25 114 TYR A CA 1
ATOM 923 C C . TYR A 1 114 ? -0.741 10.255 4.075 1.00 94.25 114 TYR A C 1
ATOM 925 O O . TYR A 1 114 ? -1.289 10.995 3.257 1.00 94.25 114 TYR A O 1
ATOM 933 N N . GLU A 1 115 ? 0.552 10.320 4.372 1.00 93.75 115 GLU A N 1
ATOM 934 C CA . GLU A 1 115 ? 1.508 11.243 3.769 1.00 93.75 115 GLU A CA 1
ATOM 935 C C . GLU A 1 115 ? 2.817 10.516 3.451 1.00 93.75 115 GLU A C 1
ATOM 937 O O . GLU A 1 115 ? 3.271 9.648 4.198 1.00 93.75 115 GLU A O 1
ATOM 942 N N . ALA A 1 116 ? 3.431 10.862 2.325 1.00 90.44 116 ALA A N 1
ATOM 943 C CA . ALA A 1 116 ? 4.708 10.341 1.865 1.00 90.44 116 ALA A CA 1
ATOM 944 C C . ALA A 1 116 ? 5.711 11.496 1.764 1.00 90.44 116 ALA A C 1
ATOM 946 O O . ALA A 1 116 ? 5.686 12.273 0.806 1.00 90.44 116 ALA A O 1
ATOM 947 N N . LEU A 1 117 ? 6.597 11.597 2.752 1.00 90.12 117 LEU A N 1
ATOM 948 C CA . LEU A 1 117 ? 7.555 12.692 2.900 1.00 90.12 117 LEU A CA 1
ATOM 949 C C . LEU A 1 117 ? 8.940 12.263 2.410 1.00 90.12 117 LEU A C 1
ATOM 951 O O . LEU A 1 117 ? 9.451 11.232 2.840 1.00 90.12 117 LEU A O 1
ATOM 955 N N . ALA A 1 118 ? 9.566 13.042 1.527 1.00 87.88 118 ALA A N 1
ATOM 956 C CA . ALA A 1 118 ? 10.953 12.801 1.124 1.00 87.88 118 ALA A CA 1
ATOM 957 C C . ALA A 1 118 ? 11.921 13.175 2.260 1.00 87.88 118 ALA A C 1
ATOM 959 O O . ALA A 1 118 ? 11.699 14.157 2.969 1.00 87.88 118 ALA A O 1
ATOM 960 N N . VAL A 1 119 ? 13.004 12.414 2.425 1.00 88.00 119 VAL A N 1
ATOM 961 C CA . VAL A 1 119 ? 14.029 12.702 3.439 1.00 88.00 119 VAL A CA 1
ATOM 962 C C . VAL A 1 119 ? 15.040 13.703 2.876 1.00 88.00 119 VAL A C 1
ATOM 964 O O . VAL A 1 119 ? 15.658 13.453 1.847 1.00 88.00 119 VAL A O 1
ATOM 967 N N . THR A 1 120 ? 15.262 14.829 3.558 1.00 86.19 120 THR A N 1
ATOM 968 C CA . THR A 1 120 ? 16.152 15.902 3.063 1.00 86.19 120 THR A CA 1
ATOM 969 C C . THR A 1 120 ? 17.591 15.436 2.816 1.00 86.19 120 THR A C 1
ATOM 971 O O . THR A 1 120 ? 18.222 15.882 1.864 1.00 86.19 120 THR A O 1
ATOM 974 N N . GLY A 1 121 ? 18.116 14.546 3.666 1.00 87.19 121 GLY A N 1
ATOM 975 C CA . GLY A 1 121 ? 19.484 14.022 3.547 1.00 87.19 121 GLY A CA 1
ATOM 976 C C . GLY A 1 121 ? 19.656 12.901 2.517 1.00 87.19 121 GLY A C 1
ATOM 977 O O . GLY A 1 121 ? 20.786 12.583 2.162 1.00 87.19 121 GLY A O 1
ATOM 978 N N . ASP A 1 122 ? 18.557 12.310 2.046 1.00 84.88 122 ASP A N 1
ATOM 979 C CA . ASP A 1 122 ? 18.547 11.261 1.026 1.00 84.88 122 ASP A CA 1
ATOM 980 C C . ASP A 1 122 ? 17.194 11.302 0.287 1.00 84.88 122 ASP A C 1
ATOM 982 O O . ASP A 1 122 ? 16.233 10.655 0.715 1.00 84.88 122 ASP A O 1
ATOM 986 N N . PRO A 1 123 ? 17.077 12.095 -0.797 1.00 76.50 123 PRO A N 1
ATOM 987 C CA . PRO A 1 123 ? 15.820 12.285 -1.526 1.00 76.50 123 PRO A CA 1
ATOM 988 C C . PRO A 1 123 ? 15.241 11.014 -2.166 1.00 76.50 123 PRO A C 1
ATOM 990 O O . PRO A 1 123 ? 14.083 11.023 -2.594 1.00 76.50 123 PRO A O 1
ATOM 993 N N . ASP A 1 124 ? 16.021 9.930 -2.230 1.00 79.75 124 ASP A N 1
ATOM 994 C CA . ASP A 1 124 ? 15.555 8.621 -2.687 1.00 79.75 124 ASP A CA 1
ATOM 995 C C . ASP A 1 124 ? 14.839 7.836 -1.573 1.00 79.75 124 ASP A C 1
ATOM 997 O O . ASP A 1 124 ? 14.167 6.834 -1.844 1.00 79.75 124 ASP A O 1
ATOM 1001 N N . GLN A 1 125 ? 14.915 8.306 -0.323 1.00 87.12 125 GLN A N 1
ATOM 1002 C CA . GLN A 1 125 ? 14.158 7.779 0.805 1.00 87.12 125 GLN A CA 1
ATOM 1003 C C . GLN A 1 125 ? 12.852 8.542 1.016 1.00 87.12 125 GLN A C 1
ATOM 1005 O O . GLN A 1 125 ? 12.740 9.755 0.832 1.00 87.12 125 GLN A O 1
ATOM 1010 N N . THR A 1 126 ? 11.826 7.804 1.431 1.00 88.88 126 THR A N 1
ATOM 1011 C CA . THR A 1 126 ? 10.503 8.350 1.729 1.00 88.88 126 THR A CA 1
ATOM 1012 C C . THR A 1 126 ? 10.002 7.785 3.050 1.00 88.88 126 THR A C 1
ATOM 1014 O O . THR A 1 126 ? 10.023 6.572 3.256 1.00 88.88 126 THR A O 1
ATOM 1017 N N . LEU A 1 127 ? 9.517 8.663 3.924 1.00 92.38 127 LEU A N 1
ATOM 1018 C CA . LEU A 1 127 ? 8.812 8.316 5.148 1.00 92.38 127 LEU A CA 1
ATOM 1019 C C . LEU A 1 127 ? 7.305 8.306 4.878 1.00 92.38 127 LEU A C 1
ATOM 1021 O O . LEU A 1 127 ? 6.730 9.326 4.503 1.00 92.38 127 LEU A O 1
ATOM 1025 N N . GLY A 1 128 ? 6.676 7.147 5.068 1.00 93.69 128 GLY A N 1
ATOM 1026 C CA . GLY A 1 128 ? 5.223 7.014 5.053 1.00 93.69 128 GLY A CA 1
ATOM 1027 C C . GLY A 1 128 ? 4.653 7.232 6.451 1.00 93.69 128 GLY A C 1
ATOM 1028 O O . GLY A 1 128 ? 5.000 6.491 7.370 1.00 93.69 128 GLY A O 1
ATOM 1029 N N . ILE A 1 129 ? 3.773 8.215 6.601 1.00 95.31 129 ILE A N 1
ATOM 1030 C CA . ILE A 1 129 ? 3.061 8.511 7.846 1.00 95.31 129 ILE A CA 1
ATOM 1031 C C . ILE A 1 129 ? 1.589 8.187 7.639 1.00 95.31 129 ILE A C 1
ATOM 1033 O O . ILE A 1 129 ? 1.038 8.488 6.585 1.00 95.31 129 ILE A O 1
ATOM 1037 N N . TYR A 1 130 ? 0.979 7.557 8.641 1.00 96.00 130 TYR A N 1
ATOM 1038 C CA . TYR A 1 130 ? -0.444 7.248 8.671 1.00 96.00 130 TYR A CA 1
ATOM 1039 C C . TYR A 1 130 ? -1.040 7.749 9.983 1.00 96.00 130 TYR A C 1
ATOM 1041 O O . TYR A 1 130 ? -0.481 7.481 11.050 1.00 96.00 130 TYR A O 1
ATOM 1049 N N . THR A 1 131 ? -2.161 8.456 9.908 1.00 96.19 131 THR A N 1
ATOM 1050 C CA . THR A 1 131 ? -2.844 9.050 11.061 1.00 96.19 131 THR A CA 1
ATOM 1051 C C . THR A 1 131 ? -4.340 8.763 11.017 1.00 96.19 131 THR A C 1
ATOM 1053 O O . THR A 1 131 ? -4.924 8.531 9.960 1.00 96.19 131 THR A O 1
ATOM 1056 N N . ALA A 1 132 ? -4.961 8.759 12.192 1.00 96.44 132 ALA A N 1
ATOM 1057 C CA . ALA A 1 132 ? -6.406 8.757 12.348 1.00 96.44 132 ALA A CA 1
ATOM 1058 C C . ALA A 1 132 ? -6.806 10.012 13.126 1.00 96.44 132 ALA A C 1
ATOM 1060 O O . ALA A 1 132 ? -6.107 10.403 14.064 1.00 96.44 132 ALA A O 1
ATOM 1061 N N . GLU A 1 133 ? -7.926 10.625 12.750 1.00 94.75 133 GLU A N 1
ATOM 1062 C CA . GLU A 1 133 ? -8.466 11.778 13.469 1.00 94.75 133 GLU A CA 1
ATOM 1063 C C . GLU A 1 133 ? -8.834 11.371 14.914 1.00 94.75 133 GLU A C 1
ATOM 1065 O O . GLU A 1 133 ? -9.532 10.362 15.095 1.00 94.75 133 GLU A O 1
ATOM 1070 N N . PRO A 1 134 ? -8.389 12.106 15.951 1.00 94.88 134 PRO A N 1
ATOM 1071 C CA . PRO A 1 134 ? -8.640 11.748 17.345 1.00 94.88 134 PRO A CA 1
ATOM 1072 C C . PRO A 1 134 ? -10.125 11.573 17.680 1.00 94.88 134 PRO A C 1
ATOM 1074 O O . PRO A 1 134 ? -10.977 12.347 17.251 1.00 94.88 134 PRO A O 1
ATOM 1077 N N . GLY A 1 135 ? -10.444 10.557 18.485 1.00 94.62 135 GLY A N 1
ATOM 1078 C CA . GLY A 1 135 ? -11.816 10.287 18.927 1.00 94.62 135 GLY A CA 1
ATOM 1079 C C . GLY A 1 135 ? -12.712 9.608 17.884 1.00 94.62 135 GLY A C 1
ATOM 1080 O O . GLY A 1 135 ? -13.853 9.268 18.198 1.00 94.62 135 GLY A O 1
ATOM 1081 N N . THR A 1 136 ? -12.216 9.360 16.669 1.00 96.81 136 THR A N 1
ATOM 1082 C CA . THR A 1 136 ? -12.949 8.603 15.644 1.00 96.81 136 THR A CA 1
ATOM 1083 C C . THR A 1 136 ? -1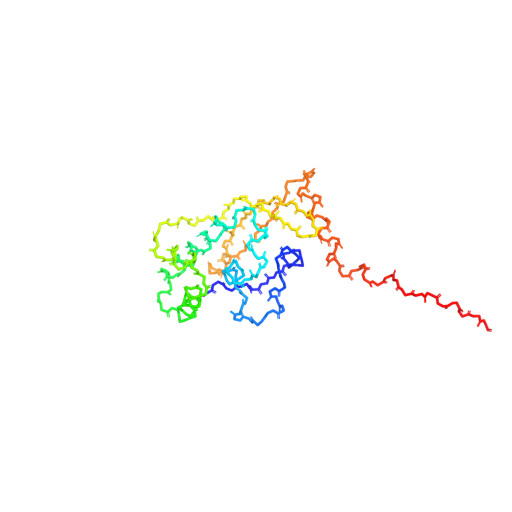2.868 7.086 15.868 1.00 96.81 136 THR A C 1
ATOM 1085 O O . THR A 1 136 ? -11.964 6.609 16.562 1.00 96.81 136 THR A O 1
ATOM 1088 N N . PRO A 1 137 ? -13.756 6.286 15.239 1.00 97.00 137 PRO A N 1
ATOM 1089 C CA . PRO A 1 137 ? -13.626 4.828 15.236 1.00 97.00 137 PRO A CA 1
ATOM 1090 C C . PRO A 1 137 ? -12.257 4.346 14.735 1.00 97.00 137 PRO A C 1
ATOM 1092 O O . PRO A 1 137 ? -11.704 3.402 15.291 1.00 97.00 137 PRO A O 1
ATOM 1095 N N . SER A 1 138 ? -11.661 5.037 13.756 1.00 97.31 138 SER A N 1
ATOM 1096 C CA . SER A 1 138 ? -10.312 4.725 13.272 1.00 97.31 138 SER A CA 1
ATOM 1097 C C . SER A 1 138 ? -9.228 4.945 14.333 1.00 97.31 138 SER A C 1
ATOM 1099 O O . SER A 1 138 ? -8.320 4.127 14.439 1.00 97.31 138 SER A O 1
ATOM 1101 N N . ASP A 1 139 ? -9.305 6.016 15.135 1.00 96.88 139 ASP A N 1
ATOM 1102 C CA . ASP A 1 139 ? -8.367 6.247 16.251 1.00 96.88 139 ASP A CA 1
ATOM 1103 C C . ASP A 1 139 ? -8.487 5.130 17.298 1.00 96.88 139 ASP A C 1
ATOM 1105 O O . ASP A 1 139 ? -7.482 4.581 17.755 1.00 96.88 139 ASP A O 1
ATOM 1109 N N . GLN A 1 140 ? -9.713 4.706 17.612 1.00 96.31 140 GLN A N 1
ATOM 1110 C CA . GLN A 1 140 ? -9.952 3.577 18.515 1.00 96.31 140 GLN A CA 1
ATOM 1111 C C . GLN A 1 140 ? -9.394 2.262 17.950 1.00 96.31 140 GLN A C 1
ATOM 1113 O O . GLN A 1 140 ? -8.674 1.555 18.654 1.00 96.31 140 GLN A O 1
ATOM 1118 N N . ALA A 1 141 ? -9.659 1.955 16.679 1.00 95.94 141 ALA A N 1
ATOM 1119 C CA . ALA A 1 141 ? -9.143 0.766 16.004 1.00 95.94 141 ALA A CA 1
ATOM 1120 C C . ALA A 1 141 ? -7.604 0.754 15.944 1.00 95.94 141 ALA A C 1
ATOM 1122 O O . ALA A 1 141 ? -6.981 -0.274 16.211 1.00 95.94 141 ALA A O 1
ATOM 1123 N N . LEU A 1 142 ? -6.968 1.902 15.688 1.00 95.25 142 LEU A N 1
ATOM 1124 C CA . LEU A 1 142 ? -5.509 2.032 15.666 1.00 95.25 142 LEU A CA 1
ATOM 1125 C C . LEU A 1 142 ? -4.885 1.812 17.058 1.00 95.25 142 LEU A C 1
ATOM 1127 O O . LEU A 1 142 ? -3.846 1.152 17.193 1.00 95.25 142 LEU A O 1
ATOM 1131 N N . ARG A 1 143 ? -5.538 2.309 18.117 1.00 94.25 143 ARG A N 1
ATOM 1132 C CA . ARG A 1 143 ? -5.145 2.040 19.512 1.00 94.25 143 ARG A CA 1
ATOM 1133 C C . ARG A 1 143 ? -5.306 0.568 19.871 1.00 94.25 143 ARG A C 1
ATOM 1135 O O . ARG A 1 143 ? -4.383 -0.007 20.443 1.00 94.25 143 ARG A O 1
ATOM 1142 N N . LEU A 1 144 ? -6.429 -0.049 19.500 1.00 94.94 144 LEU A N 1
ATOM 1143 C CA . LEU A 1 144 ? -6.664 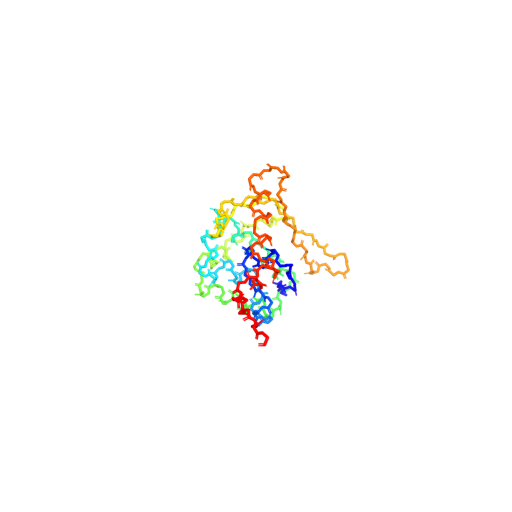-1.480 19.709 1.00 94.94 144 LEU A CA 1
ATOM 1144 C C . LEU A 1 144 ? -5.588 -2.323 19.022 1.00 94.94 144 LEU A C 1
ATOM 1146 O O . LEU A 1 144 ? -5.006 -3.202 19.658 1.00 94.94 144 LEU A O 1
ATOM 1150 N N . LEU A 1 145 ? -5.258 -2.008 17.767 1.00 94.38 145 LEU A N 1
ATOM 1151 C CA . LEU A 1 145 ? -4.200 -2.692 17.028 1.00 94.38 145 LEU A CA 1
ATOM 1152 C C . LEU A 1 145 ? -2.856 -2.598 17.766 1.00 94.38 145 LEU A C 1
ATOM 1154 O O . LEU A 1 145 ? -2.183 -3.608 17.950 1.00 94.38 145 LEU A O 1
ATOM 1158 N N . THR A 1 146 ? -2.522 -1.415 18.291 1.00 91.75 146 THR A N 1
ATOM 1159 C CA . THR A 1 146 ? -1.314 -1.193 19.105 1.00 91.75 146 THR A CA 1
ATOM 1160 C C . THR A 1 146 ? -1.291 -2.065 20.365 1.00 91.75 146 THR A C 1
ATOM 1162 O O . THR A 1 146 ? -0.249 -2.625 20.719 1.00 91.75 146 THR A O 1
ATOM 1165 N N . THR A 1 147 ? -2.422 -2.203 21.062 1.00 91.62 147 THR A N 1
ATOM 1166 C CA . THR A 1 147 ? -2.528 -3.048 22.261 1.00 91.62 147 THR A CA 1
ATOM 1167 C C . THR A 1 147 ? -2.360 -4.530 21.927 1.00 91.62 147 THR A C 1
ATOM 1169 O O . THR A 1 147 ? -1.633 -5.229 22.632 1.00 91.62 147 THR A O 1
ATOM 1172 N N . LEU A 1 148 ? -2.972 -5.005 20.838 1.00 85.56 148 LEU A N 1
ATOM 1173 C CA . LEU A 1 148 ? -2.892 -6.404 20.404 1.00 85.56 148 LEU A CA 1
ATOM 1174 C C . LEU A 1 148 ? -1.477 -6.816 19.977 1.00 85.56 148 LEU A C 1
ATOM 1176 O O . LEU A 1 148 ? -1.099 -7.978 20.132 1.00 85.56 148 LEU A O 1
ATOM 1180 N N . THR A 1 149 ? -0.683 -5.873 19.466 1.00 80.25 149 THR A N 1
ATOM 1181 C CA . THR A 1 149 ? 0.680 -6.136 18.979 1.00 80.25 149 THR A CA 1
ATOM 1182 C C . THR A 1 149 ? 1.777 -5.701 19.943 1.00 80.25 149 THR A C 1
ATOM 1184 O O . THR A 1 149 ? 2.962 -5.849 19.639 1.00 80.25 149 THR A O 1
ATOM 1187 N N . SER A 1 150 ? 1.412 -5.189 21.121 1.00 74.00 150 SER A N 1
ATOM 1188 C CA . SER A 1 150 ? 2.370 -4.874 22.177 1.00 74.00 150 SER A CA 1
ATOM 1189 C C . SER A 1 150 ? 2.958 -6.172 22.760 1.00 74.00 150 SER A C 1
ATOM 1191 O O . SER A 1 150 ? 2.204 -7.028 23.231 1.00 74.00 150 SER A O 1
ATOM 1193 N N . PRO A 1 151 ? 4.296 -6.337 22.807 1.00 59.44 151 PRO A N 1
ATOM 1194 C CA . PRO A 1 151 ? 4.945 -7.552 23.322 1.00 59.44 151 PRO A CA 1
ATOM 1195 C C . PRO A 1 151 ? 4.614 -7.911 24.786 1.00 59.44 151 PRO A C 1
ATOM 1197 O O . PRO A 1 151 ? 4.948 -9.000 25.250 1.00 59.44 151 PRO A O 1
ATOM 1200 N N . SER A 1 152 ? 3.973 -7.012 25.538 1.00 46.84 152 SER A N 1
ATOM 1201 C CA . SER A 1 152 ? 3.802 -7.074 26.993 1.00 46.84 152 SER A CA 1
ATOM 1202 C C . SER A 1 152 ? 2.559 -7.820 27.506 1.00 46.84 152 SER A C 1
ATOM 1204 O O . SER A 1 152 ? 2.455 -8.008 28.716 1.00 46.84 152 SER A O 1
ATOM 1206 N N . LEU A 1 153 ? 1.655 -8.321 26.653 1.00 47.44 153 LEU A N 1
ATOM 1207 C CA . LEU A 1 153 ? 0.468 -9.081 27.109 1.00 47.44 153 LEU A CA 1
ATOM 1208 C C . LEU A 1 153 ? 0.552 -10.606 26.922 1.00 47.44 153 LEU A C 1
ATOM 1210 O O . LEU A 1 153 ? -0.291 -11.330 27.445 1.00 47.44 153 LEU A O 1
ATOM 1214 N N . ARG A 1 154 ? 1.600 -11.139 26.278 1.00 45.94 154 ARG A N 1
ATOM 1215 C CA . ARG A 1 154 ? 1.777 -12.600 26.112 1.00 45.94 154 ARG A CA 1
ATOM 1216 C C . ARG A 1 154 ? 2.348 -13.329 27.344 1.00 45.94 154 ARG A C 1
ATOM 1218 O O . ARG A 1 154 ? 2.478 -14.547 27.306 1.00 45.94 154 ARG A O 1
ATOM 1225 N N . LYS A 1 155 ? 2.676 -12.632 28.444 1.00 43.62 155 LYS A N 1
ATOM 1226 C CA . LYS A 1 155 ? 3.360 -13.212 29.626 1.00 43.62 155 LYS A CA 1
ATOM 1227 C C . LYS A 1 155 ? 2.579 -13.089 30.949 1.00 43.62 155 LYS A C 1
ATOM 1229 O O . LYS A 1 155 ? 3.170 -12.780 31.980 1.00 43.62 155 LYS A O 1
ATOM 1234 N N . ARG A 1 156 ? 1.263 -13.332 30.954 1.00 43.22 156 ARG A N 1
ATOM 1235 C CA . ARG A 1 156 ? 0.463 -13.487 32.193 1.00 43.22 156 ARG A CA 1
ATOM 1236 C C . ARG A 1 156 ? -0.634 -14.557 32.062 1.00 43.22 156 ARG A C 1
ATOM 1238 O O . ARG A 1 156 ? -1.802 -14.294 32.297 1.00 43.22 156 ARG A O 1
ATOM 1245 N N . ALA A 1 157 ? -0.254 -15.773 31.682 1.00 48.00 157 ALA A N 1
ATOM 1246 C CA . ALA A 1 157 ? -1.095 -16.959 31.875 1.00 48.00 157 ALA A CA 1
ATOM 1247 C C . ALA A 1 157 ? -0.211 -18.213 31.970 1.00 48.00 157 ALA A C 1
ATOM 1249 O O . ALA A 1 157 ? -0.217 -19.071 31.095 1.00 48.00 157 ALA A O 1
ATOM 1250 N N . GLY A 1 158 ? 0.620 -18.278 33.009 1.00 41.75 158 GLY A N 1
ATOM 1251 C CA . GLY A 1 158 ? 1.222 -19.528 33.473 1.00 41.75 158 GLY A CA 1
ATOM 1252 C C . GLY A 1 158 ? 0.661 -19.814 34.867 1.00 41.75 158 GLY A C 1
ATOM 1253 O O . GLY A 1 158 ? 0.605 -18.872 35.659 1.00 41.75 158 GLY A O 1
ATOM 1254 N N . PRO A 1 159 ? 0.196 -21.036 35.170 1.00 45.41 159 PRO A N 1
ATOM 1255 C CA . PRO A 1 159 ? -0.413 -21.333 36.460 1.00 45.41 159 PRO A CA 1
ATOM 1256 C C . PRO A 1 159 ? 0.641 -21.218 37.566 1.00 45.41 159 PRO A C 1
ATOM 1258 O O . PRO A 1 159 ? 1.629 -21.955 37.574 1.00 45.41 159 PRO A O 1
ATOM 1261 N N . GLU A 1 160 ? 0.433 -20.294 38.505 1.00 46.75 160 GLU A N 1
ATOM 1262 C CA . GLU A 1 160 ? 1.162 -20.289 39.770 1.00 46.75 160 GLU A CA 1
ATOM 1263 C C . GLU A 1 160 ? 0.847 -21.599 40.492 1.00 46.75 160 GLU A C 1
ATOM 1265 O O . GLU A 1 160 ? -0.280 -21.849 40.914 1.00 46.75 160 GLU A O 1
ATOM 1270 N N . THR A 1 161 ? 1.845 -22.473 40.584 1.00 47.84 161 THR A N 1
ATOM 1271 C CA . THR A 1 161 ? 1.772 -23.656 41.439 1.00 47.84 161 THR A CA 1
ATOM 1272 C C . THR A 1 161 ? 2.216 -23.207 42.832 1.00 47.84 161 THR A C 1
ATOM 1274 O O . THR A 1 161 ? 3.361 -22.765 42.970 1.00 47.84 161 THR A O 1
ATOM 1277 N N . PRO A 1 162 ? 1.360 -23.266 43.866 1.00 49.12 162 PRO A N 1
ATOM 1278 C CA . PRO A 1 162 ? 1.766 -22.857 45.199 1.00 49.12 162 PRO A CA 1
ATOM 1279 C C . PRO A 1 162 ? 2.739 -23.893 45.768 1.00 49.12 162 PRO A C 1
ATOM 1281 O O . PRO A 1 162 ? 2.411 -25.074 45.888 1.00 49.12 162 PRO A O 1
ATOM 1284 N N . ARG A 1 163 ? 3.953 -23.454 46.118 1.00 46.69 163 ARG A N 1
ATOM 1285 C CA . ARG A 1 163 ? 4.874 -24.251 46.936 1.00 46.69 163 ARG A CA 1
ATOM 1286 C C . ARG A 1 163 ? 4.368 -24.240 48.375 1.00 46.69 163 ARG A C 1
ATOM 1288 O O . ARG A 1 163 ? 4.372 -23.194 49.019 1.00 46.69 163 ARG A O 1
ATOM 1295 N N . VAL A 1 164 ? 3.944 -25.406 48.853 1.00 51.59 164 VAL A N 1
ATOM 1296 C CA . VAL A 1 164 ? 3.825 -25.691 50.285 1.00 51.59 164 VAL A CA 1
ATOM 1297 C C . VAL A 1 164 ? 5.218 -26.058 50.809 1.00 51.59 164 VAL A C 1
ATOM 1299 O O . VAL A 1 164 ? 6.007 -26.681 50.098 1.00 51.59 164 VAL A O 1
ATOM 1302 N N . ILE A 1 165 ? 5.474 -25.551 52.011 1.00 55.16 165 ILE A N 1
ATOM 1303 C CA . ILE A 1 165 ? 6.684 -25.577 52.847 1.00 55.16 165 ILE A CA 1
ATOM 1304 C C . ILE A 1 165 ? 7.287 -26.977 52.985 1.00 55.16 165 ILE A C 1
ATOM 1306 O O . ILE A 1 165 ? 6.497 -27.926 53.188 1.00 55.16 165 ILE A O 1
#

Secondary structure (DSSP, 8-state):
--------HHHHHHS--TTTS-TTT--HHHHHHH-TTHHHHBTTHHHHHHHHHHHHHHHHHH-TT-HHHHHHHHHHHHH-HHHHHHHHS---PPPSEEEEEEEETTTEEEEEEEEEEEETTEEEEEEEEEE--TTSHHHHHHHHHHHHH-TTSSSS-S-------